Protein AF-A0AA35SJX5-F1 (afdb_monomer_lite)

pLDDT: mean 91.91, std 6.18, range [52.28, 98.06]

Radius of gyration: 14.81 Å; chains: 1; bounding box: 41×24×37 Å

InterPro domains:
  IPR029526 PiggyBac transposable element-derived protein [PF13843] (1-93)

Secondary structure (DSSP, 8-state):
--S-HHHHHHHHHHHHHHHHHHHHHS---TT-GGGHHHHS---HHHHHHHHHHHHHHHHS--SSSGGGG--STTS---HHHHHS-HHHHHHH-

Organism: Geodia barretti (NCBI:txid519541)

Foldseek 3Di:
DVDDPVNLVVLLVVLLVVLVVVVVPDDDDPPDLSCVCVVDRRDSLNVVLLVVLVVVCVVPPDPDSCLCVDCDPPSRHCPNCVSDNPSRSVNSD

Sequence (93 aa):
MLLTDDILDNIVTQTNLYAAQYISTHNLPPRSRVHGWSREPFTREELQKFIALIIIMGLVNLPTIEDHWVTTWPYSSEACSKVLSRDRFSLIM

Structure (mmCIF, N/CA/C/O backbone):
data_AF-A0AA35SJX5-F1
#
_entry.id   AF-A0AA35SJX5-F1
#
loop_
_atom_site.group_PDB
_atom_site.id
_atom_site.type_symbol
_atom_site.label_atom_id
_atom_site.label_alt_id
_atom_site.label_comp_id
_atom_site.label_asym_id
_atom_site.label_entity_id
_atom_site.label_seq_id
_atom_site.pdbx_PDB_ins_code
_atom_site.Cartn_x
_atom_site.Cartn_y
_atom_site.Cartn_z
_atom_site.occupancy
_atom_site.B_iso_or_equiv
_atom_site.auth_seq_id
_atom_site.auth_comp_id
_atom_site.auth_asym_id
_atom_site.auth_atom_id
_atom_site.pdbx_PDB_model_num
ATOM 1 N N . MET A 1 1 ? -13.717 -11.740 -16.969 1.00 52.28 1 MET A N 1
ATOM 2 C CA . MET A 1 1 ? -12.368 -11.297 -16.547 1.00 52.28 1 MET A CA 1
ATOM 3 C C . MET A 1 1 ? -12.251 -11.520 -15.043 1.00 52.28 1 MET A C 1
ATOM 5 O O . MET A 1 1 ? -13.274 -11.441 -14.382 1.00 52.28 1 MET A O 1
ATOM 9 N N . LEU A 1 2 ? -11.065 -11.849 -14.519 1.00 74.38 2 LEU A N 1
ATOM 10 C CA . LEU A 1 2 ? -10.886 -12.254 -13.113 1.00 74.38 2 LEU A CA 1
ATOM 11 C C . LEU A 1 2 ? -10.979 -11.077 -12.113 1.00 74.38 2 LEU A C 1
ATOM 13 O O . LEU A 1 2 ? -11.373 -11.279 -10.973 1.00 74.38 2 LEU A O 1
ATOM 17 N N . LEU A 1 3 ? -10.680 -9.851 -12.562 1.00 84.56 3 LEU A N 1
ATOM 18 C CA . LEU A 1 3 ? -10.852 -8.600 -11.810 1.00 84.56 3 LEU A CA 1
ATOM 19 C C . LEU A 1 3 ? -12.001 -7.797 -12.432 1.00 84.56 3 LEU A C 1
ATOM 21 O O . LEU A 1 3 ? -11.786 -7.050 -13.384 1.00 84.56 3 LEU A O 1
ATOM 25 N N . THR A 1 4 ? -13.225 -8.015 -11.954 1.00 93.75 4 THR A N 1
ATOM 26 C CA . THR A 1 4 ? -14.397 -7.226 -12.363 1.00 93.75 4 THR A CA 1
ATOM 27 C C . THR A 1 4 ? -14.488 -5.928 -11.568 1.00 93.75 4 THR A C 1
ATOM 29 O O . THR A 1 4 ? -13.879 -5.799 -10.505 1.00 93.75 4 THR A O 1
ATOM 32 N N . ASP A 1 5 ? -15.281 -4.979 -12.065 1.00 93.81 5 ASP A N 1
ATOM 33 C CA . ASP A 1 5 ? -15.503 -3.697 -11.396 1.00 93.81 5 ASP A CA 1
ATOM 34 C C . ASP A 1 5 ? -16.040 -3.879 -9.974 1.00 93.81 5 ASP A C 1
ATOM 36 O O . ASP A 1 5 ? -15.470 -3.324 -9.039 1.00 93.81 5 ASP A O 1
ATOM 40 N N . ASP A 1 6 ? -17.021 -4.768 -9.798 1.00 95.19 6 ASP A N 1
ATOM 41 C CA . ASP A 1 6 ? -17.592 -5.092 -8.487 1.00 95.19 6 ASP A CA 1
ATOM 42 C C . ASP A 1 6 ? -16.548 -5.634 -7.500 1.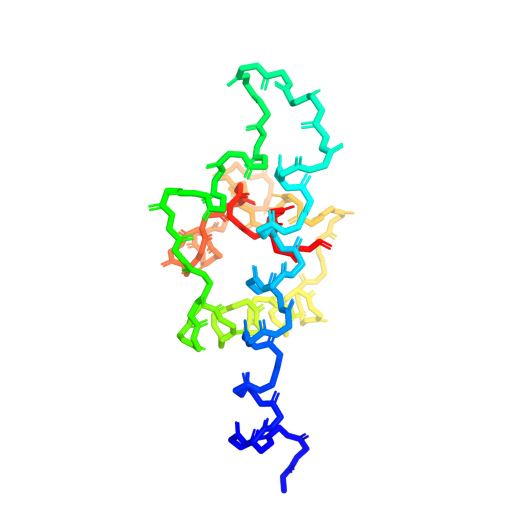00 95.19 6 ASP A C 1
ATOM 44 O O . ASP A 1 6 ? -16.576 -5.313 -6.313 1.00 95.19 6 ASP A O 1
ATOM 48 N N . ILE A 1 7 ? -15.603 -6.457 -7.975 1.00 95.38 7 ILE A N 1
ATOM 49 C CA . ILE A 1 7 ? -14.532 -6.995 -7.127 1.00 95.38 7 ILE A CA 1
ATOM 50 C C . ILE A 1 7 ? -13.586 -5.868 -6.711 1.00 95.38 7 ILE A C 1
ATOM 52 O O . ILE A 1 7 ? -13.226 -5.779 -5.539 1.00 95.38 7 ILE A O 1
ATOM 56 N N . LEU A 1 8 ? -13.196 -5.002 -7.649 1.00 95.56 8 LEU A N 1
ATOM 57 C CA . LEU A 1 8 ? -12.307 -3.874 -7.365 1.00 95.56 8 LEU A CA 1
ATOM 58 C C . LEU A 1 8 ? -12.948 -2.897 -6.375 1.00 95.56 8 LEU A C 1
ATOM 60 O O . LEU A 1 8 ? -12.298 -2.489 -5.414 1.00 95.56 8 LEU A O 1
ATOM 64 N N . ASP A 1 9 ? -14.226 -2.577 -6.565 1.00 96.38 9 ASP A N 1
ATOM 65 C CA . ASP A 1 9 ? -14.959 -1.671 -5.684 1.00 96.38 9 ASP A CA 1
ATOM 66 C C . ASP A 1 9 ? -15.151 -2.284 -4.289 1.00 96.38 9 ASP A C 1
ATOM 68 O O . ASP A 1 9 ? -15.017 -1.589 -3.277 1.00 96.38 9 ASP A O 1
ATOM 72 N N . ASN A 1 10 ? -15.372 -3.600 -4.203 1.00 97.31 10 ASN A N 1
ATOM 73 C CA . ASN A 1 10 ? -15.450 -4.297 -2.923 1.00 97.31 10 ASN A CA 1
ATOM 74 C C . ASN A 1 10 ? -14.099 -4.295 -2.190 1.00 97.31 10 ASN A C 1
ATOM 76 O O . ASN A 1 10 ? -14.060 -3.977 -1.005 1.00 97.31 10 ASN A O 1
ATOM 80 N N . ILE A 1 11 ? -12.984 -4.562 -2.883 1.00 96.88 11 ILE A N 1
ATOM 81 C CA . ILE A 1 11 ? -11.639 -4.479 -2.284 1.00 96.88 11 ILE A CA 1
ATOM 82 C C . ILE A 1 11 ? -11.407 -3.078 -1.714 1.00 96.88 11 ILE A C 1
ATOM 84 O O . ILE A 1 11 ? -11.069 -2.942 -0.541 1.00 96.88 11 ILE A O 1
ATOM 88 N N . VAL A 1 12 ? -11.661 -2.032 -2.506 1.00 97.62 12 VAL A N 1
ATOM 89 C CA . VAL A 1 12 ? -11.512 -0.641 -2.053 1.00 97.62 12 VAL A CA 1
ATOM 90 C C . VAL A 1 12 ? -12.372 -0.360 -0.819 1.00 97.62 12 VAL A C 1
ATOM 92 O O . VAL A 1 12 ? -11.894 0.228 0.154 1.00 97.62 12 VAL A O 1
ATOM 95 N N . THR A 1 13 ? -13.630 -0.799 -0.834 1.00 98.06 13 THR A N 1
ATOM 96 C CA . THR A 1 13 ? -14.566 -0.598 0.278 1.00 98.06 13 THR A CA 1
ATOM 97 C C . THR A 1 13 ? -14.082 -1.283 1.555 1.00 98.06 13 THR A C 1
ATOM 99 O O . THR A 1 13 ? -14.012 -0.645 2.606 1.00 98.06 13 THR A O 1
ATOM 102 N N . GLN A 1 14 ? -13.706 -2.563 1.477 1.00 97.75 14 GLN A N 1
ATOM 103 C CA . GLN A 1 14 ? -13.286 -3.334 2.649 1.00 97.75 14 GLN A CA 1
ATOM 104 C C . GLN A 1 14 ? -11.941 -2.858 3.204 1.00 97.75 14 GLN A C 1
ATOM 106 O O . GLN A 1 14 ? -11.793 -2.765 4.421 1.00 97.75 14 GLN A O 1
ATOM 111 N N . THR A 1 15 ? -10.981 -2.491 2.350 1.00 97.12 15 THR A N 1
ATOM 112 C CA . THR A 1 15 ? -9.683 -1.964 2.798 1.00 97.12 15 THR A CA 1
ATOM 113 C C . THR A 1 15 ? -9.847 -0.647 3.555 1.00 97.12 15 THR A C 1
ATOM 115 O O . THR A 1 15 ? -9.281 -0.489 4.636 1.00 97.12 15 THR A O 1
ATOM 118 N N . ASN A 1 16 ? -10.669 0.281 3.050 1.00 96.81 16 ASN A N 1
ATOM 119 C CA . ASN A 1 16 ? -10.948 1.534 3.758 1.00 96.81 16 ASN A CA 1
ATOM 120 C C . ASN A 1 16 ? -11.696 1.298 5.080 1.00 96.81 16 ASN A C 1
ATOM 122 O O . ASN A 1 16 ? -11.372 1.926 6.090 1.00 96.81 16 ASN A O 1
ATOM 126 N N . LEU A 1 17 ? -12.672 0.382 5.094 1.00 97.12 17 LEU A N 1
ATOM 127 C CA . LEU A 1 17 ? -13.395 0.011 6.312 1.00 97.12 17 LEU A CA 1
ATOM 128 C C . LEU A 1 17 ? -12.441 -0.540 7.377 1.00 97.12 17 LEU A C 1
ATOM 130 O O . LEU A 1 17 ? -12.464 -0.083 8.520 1.00 97.12 17 LEU A O 1
ATOM 134 N N . TYR A 1 18 ? -11.575 -1.477 6.989 1.00 95.94 18 TYR A N 1
ATOM 135 C CA . TYR A 1 18 ? -10.565 -2.045 7.872 1.00 95.94 18 TYR A CA 1
ATOM 136 C C . TYR A 1 18 ? -9.613 -0.970 8.403 1.00 95.94 18 TYR A C 1
ATOM 138 O O . TYR A 1 18 ? -9.373 -0.908 9.606 1.00 95.94 18 TYR A O 1
ATOM 146 N N . ALA A 1 19 ? -9.114 -0.082 7.540 1.00 95.19 19 ALA A N 1
ATOM 147 C CA . ALA A 1 19 ? -8.223 1.001 7.944 1.00 95.19 19 ALA A CA 1
ATOM 148 C C . ALA A 1 19 ? -8.862 1.911 9.008 1.00 95.19 19 ALA A C 1
ATOM 150 O O . ALA A 1 19 ? -8.243 2.197 10.038 1.00 95.19 19 ALA A O 1
ATOM 151 N N . ALA A 1 20 ? -10.120 2.312 8.802 1.00 95.38 20 ALA A N 1
ATOM 152 C CA . ALA A 1 20 ? -10.866 3.128 9.757 1.00 95.38 20 ALA A CA 1
ATOM 153 C C . ALA A 1 20 ? -11.067 2.402 11.098 1.00 95.38 20 ALA A C 1
ATOM 155 O O . ALA A 1 20 ? -10.816 2.971 12.165 1.00 95.38 20 ALA A O 1
ATOM 156 N N . GLN A 1 21 ? -11.461 1.127 11.051 1.00 96.50 21 GLN A N 1
ATOM 157 C CA . GLN A 1 21 ? -11.631 0.296 12.243 1.00 96.50 21 GLN A CA 1
ATOM 158 C C . GLN A 1 21 ? -10.315 0.140 13.007 1.00 96.50 21 GLN A C 1
ATOM 160 O O . GLN A 1 21 ? -10.278 0.350 14.221 1.00 96.50 21 GLN A O 1
ATOM 165 N N . TYR A 1 22 ? -9.223 -0.162 12.308 1.00 95.19 22 TYR A N 1
ATOM 166 C CA . TYR A 1 22 ? -7.906 -0.358 12.899 1.00 95.19 22 TYR A CA 1
ATOM 167 C C . TYR A 1 22 ? -7.421 0.904 13.622 1.00 95.19 22 TYR A C 1
ATOM 169 O O . TYR A 1 22 ? -7.008 0.828 14.778 1.00 95.19 22 TYR A O 1
ATOM 177 N N . ILE A 1 23 ? -7.551 2.077 12.990 1.00 94.88 23 ILE A N 1
ATOM 178 C CA . ILE A 1 23 ? -7.204 3.365 13.610 1.00 94.88 23 ILE A CA 1
ATOM 179 C C . ILE A 1 23 ? -8.054 3.634 14.856 1.00 94.88 23 ILE A C 1
ATOM 181 O O . ILE A 1 23 ? -7.525 4.089 15.864 1.00 94.88 23 ILE A O 1
ATOM 185 N N . SER A 1 24 ? -9.358 3.348 14.806 1.00 94.88 24 SER A N 1
ATOM 186 C CA . SER A 1 24 ? -10.263 3.628 15.929 1.00 94.88 24 SER A CA 1
ATOM 187 C C . SER A 1 24 ? -10.053 2.719 17.146 1.00 94.88 24 SER A C 1
ATOM 189 O O . SER A 1 24 ? -10.389 3.100 18.264 1.00 94.88 24 SER A O 1
ATOM 191 N N . THR A 1 25 ? -9.503 1.520 16.938 1.00 96.25 25 THR A N 1
ATOM 192 C CA . THR A 1 25 ? -9.403 0.472 17.968 1.00 96.25 25 THR A CA 1
ATOM 193 C C . THR A 1 25 ? -8.013 0.342 18.584 1.00 96.25 25 THR A C 1
ATOM 195 O O . THR A 1 25 ? -7.872 -0.292 19.628 1.00 96.25 25 THR A O 1
ATOM 198 N N . HIS A 1 26 ? -6.986 0.946 17.981 1.00 94.62 26 HIS A N 1
ATOM 199 C CA . HIS A 1 26 ? -5.598 0.819 18.424 1.00 94.62 26 HIS A CA 1
ATOM 200 C C . HIS A 1 26 ? -5.030 2.154 18.909 1.00 94.62 26 HIS A C 1
ATOM 202 O O . HIS A 1 26 ? -5.195 3.193 18.273 1.00 94.62 26 HIS A O 1
ATOM 208 N N . ASN A 1 27 ? -4.270 2.123 20.008 1.00 94.56 27 ASN A N 1
ATOM 209 C CA . ASN A 1 27 ? -3.502 3.284 20.449 1.00 94.56 27 ASN A CA 1
ATOM 210 C C . ASN A 1 27 ? -2.188 3.372 19.657 1.00 94.56 27 ASN A C 1
ATOM 212 O O . ASN A 1 27 ? -1.199 2.712 19.981 1.00 94.56 27 ASN A O 1
ATOM 216 N N . LEU A 1 28 ? -2.198 4.145 18.573 1.00 94.19 28 LEU A N 1
ATOM 217 C CA . LEU A 1 28 ? -1.082 4.221 17.634 1.00 94.19 28 LEU A CA 1
ATOM 218 C C . LEU A 1 28 ? -0.025 5.238 18.092 1.00 94.19 28 LEU A C 1
ATOM 220 O O . LEU A 1 28 ? -0.371 6.371 18.431 1.00 94.19 28 LEU A O 1
ATOM 224 N N . PRO A 1 29 ? 1.278 4.907 18.016 1.00 94.69 29 PRO A N 1
ATOM 225 C CA . PRO A 1 29 ? 2.323 5.883 18.290 1.00 94.69 29 PRO A CA 1
ATOM 226 C C . PRO A 1 29 ? 2.267 7.044 17.276 1.00 94.69 29 PRO A C 1
ATOM 228 O O . PRO A 1 29 ? 1.872 6.835 16.123 1.00 94.69 29 PRO A O 1
ATOM 231 N N . PRO A 1 30 ? 2.727 8.259 17.637 1.00 90.62 30 PRO A N 1
ATOM 232 C CA . PRO A 1 30 ? 2.625 9.439 16.767 1.00 90.62 30 PRO A CA 1
ATOM 233 C C . PRO A 1 30 ? 3.286 9.277 15.390 1.00 90.62 30 PRO A C 1
ATOM 235 O O . PRO A 1 30 ? 2.842 9.859 14.406 1.00 90.62 30 PRO A O 1
ATOM 238 N N . ARG A 1 31 ? 4.346 8.463 15.304 1.00 91.25 31 ARG A N 1
ATOM 239 C CA . ARG A 1 31 ? 5.093 8.186 14.064 1.00 91.25 31 ARG A CA 1
ATOM 240 C C . ARG A 1 31 ? 4.663 6.893 13.364 1.00 91.25 31 ARG A C 1
ATOM 242 O O . ARG A 1 31 ? 5.384 6.399 12.503 1.00 91.25 31 ARG A O 1
ATOM 249 N N . SER A 1 32 ? 3.514 6.324 13.731 1.00 92.44 32 SER A N 1
ATOM 250 C CA . SER A 1 32 ? 2.990 5.140 13.052 1.00 92.44 32 SER A CA 1
ATOM 251 C C . SER A 1 32 ? 2.702 5.435 11.578 1.00 92.44 32 SER A C 1
ATOM 253 O O . SER A 1 32 ? 2.063 6.436 11.246 1.00 92.44 32 SER A O 1
ATOM 255 N N . ARG A 1 33 ? 3.119 4.527 10.688 1.00 90.44 33 ARG A N 1
ATOM 256 C CA . ARG A 1 33 ? 2.791 4.588 9.252 1.00 90.44 33 ARG A CA 1
ATOM 257 C C . ARG A 1 33 ? 1.289 4.465 8.997 1.00 90.44 33 ARG A C 1
ATOM 259 O O . ARG A 1 33 ? 0.803 5.020 8.021 1.00 90.44 33 ARG A O 1
ATOM 266 N N . VAL A 1 34 ? 0.561 3.831 9.919 1.00 93.12 34 VAL A N 1
ATOM 267 C CA . VAL A 1 34 ? -0.899 3.643 9.880 1.00 93.12 34 VAL A CA 1
ATOM 268 C C . VAL A 1 34 ? -1.648 4.972 9.757 1.00 93.12 34 VAL A C 1
ATOM 270 O O . VAL A 1 34 ? -2.678 5.034 9.095 1.00 93.12 34 VAL A O 1
ATOM 273 N N . HIS A 1 35 ? -1.090 6.067 10.289 1.00 92.44 35 HIS A N 1
ATOM 274 C CA . HIS A 1 35 ? -1.644 7.415 10.103 1.00 92.44 35 HIS A CA 1
ATOM 275 C C . HIS A 1 35 ? -1.708 7.851 8.631 1.00 92.44 35 HIS A C 1
ATOM 277 O O . HIS A 1 35 ? -2.390 8.817 8.308 1.00 92.44 35 HIS A O 1
ATOM 283 N N . GLY A 1 36 ? -1.014 7.158 7.723 1.00 92.88 36 GLY A N 1
ATOM 284 C CA . GLY A 1 36 ? -1.129 7.360 6.281 1.00 92.88 36 GLY A CA 1
ATOM 285 C C . GLY A 1 36 ? -2.527 7.070 5.731 1.00 92.88 36 GLY A C 1
ATOM 286 O O . GLY A 1 36 ? -2.920 7.722 4.769 1.00 92.88 36 GLY A O 1
ATOM 287 N N . TRP A 1 37 ? -3.308 6.191 6.369 1.00 93.56 37 TRP A N 1
ATOM 288 C CA . TRP A 1 37 ? -4.699 5.938 5.979 1.00 93.56 37 TRP A CA 1
ATOM 289 C C . TRP A 1 37 ? -5.596 7.166 6.174 1.00 93.56 37 TRP A C 1
ATOM 291 O O . TRP A 1 37 ? -6.520 7.378 5.398 1.00 93.56 37 TRP A O 1
ATOM 301 N N . SER A 1 38 ? -5.299 8.009 7.168 1.00 89.56 38 SER A N 1
ATOM 302 C CA . SER A 1 38 ? -6.045 9.249 7.419 1.00 89.56 38 SER A CA 1
ATOM 303 C C . SER A 1 38 ? -5.625 10.407 6.512 1.00 89.56 38 SER A C 1
ATOM 305 O O . SER A 1 38 ? -6.343 11.399 6.428 1.00 89.56 38 SER A O 1
ATOM 307 N N . ARG A 1 39 ? -4.446 10.327 5.877 1.00 90.00 39 ARG A N 1
ATOM 308 C CA . ARG A 1 39 ? -3.939 11.386 4.987 1.00 90.00 39 ARG A CA 1
ATOM 309 C C . ARG A 1 39 ? -4.519 11.264 3.586 1.00 90.00 39 ARG A C 1
ATOM 311 O O . ARG A 1 39 ? -4.870 12.276 2.991 1.00 90.00 39 ARG A O 1
ATOM 318 N N . GLU A 1 40 ? -4.610 10.038 3.080 1.00 88.50 40 GLU A N 1
ATOM 319 C CA . GLU A 1 40 ? -5.051 9.750 1.717 1.00 88.50 40 GLU A CA 1
ATOM 320 C C . GLU A 1 40 ? -5.955 8.505 1.708 1.00 88.50 40 GLU A C 1
ATOM 322 O O . GLU A 1 40 ? -5.521 7.441 2.178 1.00 88.50 40 GLU A O 1
ATOM 327 N N . PRO A 1 41 ? -7.192 8.605 1.179 1.00 89.75 41 PRO A N 1
ATOM 328 C CA . PRO A 1 41 ? -8.113 7.473 1.104 1.00 89.75 41 PRO A CA 1
ATOM 329 C C . PRO A 1 41 ? -7.596 6.431 0.114 1.00 89.75 41 PRO A C 1
ATOM 331 O O . PRO A 1 41 ? -6.979 6.796 -0.881 1.00 89.75 41 PRO A O 1
ATOM 334 N N . PHE A 1 42 ? -7.875 5.148 0.350 1.00 96.56 42 PHE A N 1
ATOM 335 C CA . PHE A 1 42 ? -7.553 4.113 -0.630 1.00 96.56 42 PHE A CA 1
ATOM 336 C C . PHE A 1 42 ? -8.531 4.196 -1.799 1.00 96.56 42 PHE A C 1
ATOM 338 O O . PHE A 1 42 ? -9.743 4.100 -1.599 1.00 96.56 42 PHE A O 1
ATOM 345 N N . THR A 1 43 ? -8.024 4.386 -3.013 1.00 97.00 43 THR A N 1
ATOM 346 C CA . THR A 1 43 ? -8.859 4.535 -4.213 1.00 97.00 43 THR A CA 1
ATOM 347 C C . THR A 1 43 ? -8.692 3.375 -5.183 1.00 97.00 43 THR A C 1
ATOM 349 O O . THR A 1 43 ? -7.751 2.586 -5.111 1.00 97.00 43 THR A O 1
ATOM 352 N N . ARG A 1 44 ? -9.596 3.302 -6.160 1.00 96.12 44 ARG A N 1
ATOM 353 C CA . ARG A 1 44 ? -9.503 2.333 -7.250 1.00 96.12 44 ARG A CA 1
ATOM 354 C C . ARG A 1 44 ? -8.253 2.519 -8.109 1.00 96.12 44 ARG A C 1
ATOM 356 O O . ARG A 1 44 ? -7.656 1.533 -8.534 1.00 96.12 44 ARG A O 1
ATOM 363 N N . GLU A 1 45 ? -7.837 3.764 -8.320 1.00 95.38 45 GLU A N 1
ATOM 364 C CA . GLU A 1 45 ? -6.589 4.080 -9.017 1.00 95.38 45 GLU A CA 1
ATOM 365 C C . GLU A 1 45 ? -5.378 3.554 -8.232 1.00 95.38 45 GLU A C 1
ATOM 367 O O . GLU A 1 45 ? -4.484 2.934 -8.805 1.00 95.38 45 GLU A O 1
ATOM 372 N N . GLU A 1 46 ? -5.361 3.736 -6.910 1.00 96.31 46 GLU A N 1
ATOM 373 C CA . GLU A 1 46 ? -4.301 3.183 -6.063 1.00 96.31 46 GLU A CA 1
ATOM 374 C C . GLU A 1 46 ? -4.293 1.657 -6.041 1.00 96.31 46 GLU A C 1
ATOM 376 O O . GLU A 1 46 ? -3.217 1.068 -6.116 1.00 96.31 46 GLU A O 1
ATOM 381 N N . LEU A 1 47 ? -5.459 1.008 -6.005 1.00 96.75 47 LEU A N 1
ATOM 382 C CA . LEU A 1 47 ? -5.551 -0.447 -6.120 1.00 96.75 47 LEU A CA 1
ATOM 383 C C . LEU A 1 47 ? -4.951 -0.936 -7.445 1.00 96.75 47 LEU A C 1
ATOM 385 O O . 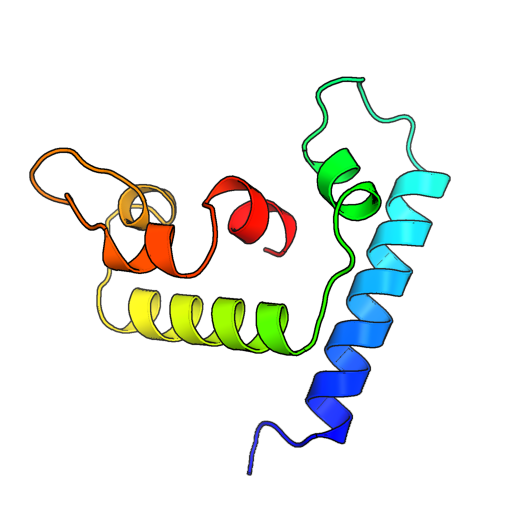LEU A 1 47 ? -4.188 -1.899 -7.462 1.00 96.75 47 LEU A O 1
ATOM 389 N N . GLN A 1 48 ? -5.243 -0.258 -8.557 1.00 95.19 48 GLN A N 1
ATOM 390 C CA . GLN A 1 48 ? -4.672 -0.597 -9.862 1.00 95.19 48 GLN A CA 1
ATOM 391 C C . GLN A 1 48 ? -3.153 -0.405 -9.891 1.00 95.19 48 GLN A C 1
ATOM 393 O O . GLN A 1 48 ? -2.439 -1.284 -10.373 1.00 95.19 48 GLN A O 1
ATOM 398 N N . LYS A 1 49 ? -2.647 0.702 -9.335 1.00 95.69 49 LYS A N 1
ATOM 399 C CA . LYS A 1 49 ? -1.205 0.954 -9.179 1.00 95.69 49 LYS A CA 1
ATOM 400 C C . LYS A 1 49 ? -0.538 -0.124 -8.325 1.00 95.69 49 LYS A C 1
ATOM 402 O O . LYS A 1 49 ? 0.499 -0.653 -8.713 1.00 95.69 49 LYS A O 1
ATOM 407 N N . PHE A 1 50 ? -1.150 -0.487 -7.202 1.00 95.88 50 PHE A N 1
ATOM 408 C CA . PHE A 1 50 ? -0.673 -1.547 -6.319 1.00 95.88 50 PHE A CA 1
ATOM 409 C C . PHE A 1 50 ? -0.602 -2.895 -7.048 1.00 95.88 50 PHE A C 1
ATOM 411 O O . PHE A 1 50 ? 0.450 -3.530 -7.050 1.00 95.88 50 PHE A O 1
ATOM 418 N N . ILE A 1 51 ? -1.667 -3.298 -7.750 1.00 95.38 51 ILE A N 1
ATOM 419 C CA . ILE A 1 51 ? -1.692 -4.535 -8.548 1.00 95.38 51 ILE A CA 1
ATOM 420 C C . ILE A 1 51 ? -0.617 -4.508 -9.642 1.00 95.38 51 ILE A C 1
ATOM 422 O O . ILE A 1 51 ? 0.085 -5.501 -9.832 1.00 95.38 51 ILE A O 1
ATOM 426 N N . ALA A 1 52 ? -0.450 -3.383 -10.342 1.00 94.44 52 ALA A N 1
ATOM 427 C CA . ALA A 1 52 ? 0.588 -3.236 -11.359 1.00 94.44 52 ALA A CA 1
ATOM 428 C C . ALA A 1 52 ? 1.992 -3.455 -10.772 1.00 94.44 52 ALA A C 1
ATOM 430 O O . ALA A 1 52 ? 2.805 -4.150 -11.379 1.00 94.44 52 ALA A O 1
ATOM 431 N N . LEU A 1 53 ? 2.260 -2.933 -9.572 1.00 95.06 53 LEU A N 1
ATOM 432 C CA . LEU A 1 53 ? 3.525 -3.159 -8.874 1.00 95.06 53 LEU A CA 1
ATOM 433 C C . LEU A 1 53 ? 3.713 -4.618 -8.452 1.00 95.06 53 LEU A C 1
ATOM 435 O O . LEU A 1 53 ? 4.796 -5.151 -8.662 1.00 95.06 53 LEU A O 1
ATOM 439 N N . ILE A 1 54 ? 2.674 -5.291 -7.948 1.00 94.50 54 ILE A N 1
ATOM 440 C CA . ILE A 1 54 ? 2.733 -6.729 -7.629 1.00 94.50 54 ILE A CA 1
ATOM 441 C C . ILE A 1 54 ? 3.082 -7.557 -8.875 1.00 94.50 54 ILE A C 1
ATOM 443 O O . ILE A 1 54 ? 3.917 -8.458 -8.808 1.00 94.50 54 ILE A O 1
ATOM 447 N N . ILE A 1 55 ? 2.496 -7.227 -10.030 1.00 93.69 55 ILE A N 1
ATOM 448 C CA . ILE A 1 55 ? 2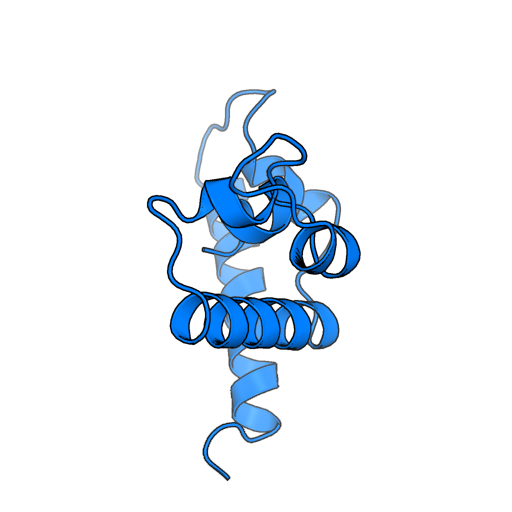.817 -7.890 -11.302 1.00 93.69 55 ILE A CA 1
ATOM 449 C C . ILE A 1 55 ? 4.278 -7.631 -11.691 1.00 93.69 55 ILE A C 1
ATOM 451 O O . ILE A 1 55 ? 4.990 -8.571 -12.036 1.00 93.69 55 ILE A O 1
ATOM 455 N N . ILE A 1 56 ? 4.748 -6.381 -11.606 1.00 91.94 56 ILE A N 1
ATOM 456 C CA . ILE A 1 56 ? 6.143 -6.022 -11.910 1.00 91.94 56 ILE A CA 1
ATOM 457 C C . ILE A 1 56 ? 7.117 -6.772 -10.996 1.00 91.94 56 ILE A C 1
ATOM 459 O O . ILE A 1 56 ? 8.123 -7.277 -11.486 1.00 91.94 56 ILE A O 1
ATOM 463 N N . MET A 1 57 ? 6.817 -6.889 -9.702 1.00 92.25 57 MET A N 1
ATOM 464 C CA . MET A 1 57 ? 7.639 -7.638 -8.745 1.00 92.25 57 MET A CA 1
ATOM 465 C C . MET A 1 57 ? 7.710 -9.124 -9.088 1.00 92.25 57 MET A C 1
ATOM 467 O O . MET A 1 57 ? 8.787 -9.706 -9.047 1.00 92.25 57 MET A O 1
ATOM 471 N N . GLY A 1 58 ? 6.592 -9.724 -9.506 1.00 92.38 58 GLY A N 1
ATOM 472 C CA . GLY A 1 58 ? 6.584 -11.112 -9.972 1.00 92.38 58 GLY A CA 1
ATOM 473 C C . GLY A 1 58 ? 7.403 -11.335 -11.251 1.00 92.38 58 GLY A C 1
ATOM 474 O O . GLY A 1 58 ? 7.939 -12.424 -11.454 1.00 92.38 58 GLY A O 1
ATOM 475 N N . LEU A 1 59 ? 7.518 -10.312 -12.108 1.00 92.62 59 LEU A N 1
ATOM 476 C CA . LEU A 1 59 ? 8.323 -10.352 -13.335 1.00 92.62 59 LEU A CA 1
ATOM 477 C C . LEU A 1 59 ? 9.811 -10.071 -13.077 1.00 92.62 59 LEU A C 1
ATOM 479 O O . LEU A 1 59 ? 10.671 -10.672 -13.721 1.00 92.62 59 LEU A O 1
ATOM 483 N N . VAL A 1 60 ? 10.119 -9.157 -12.157 1.00 90.50 60 VAL A N 1
ATOM 484 C CA . VAL A 1 60 ? 11.476 -8.709 -11.826 1.00 90.50 60 VAL A CA 1
ATOM 485 C C . VAL A 1 60 ? 11.745 -9.025 -10.362 1.00 90.50 60 VAL A C 1
ATOM 487 O O . VAL A 1 60 ? 11.575 -8.175 -9.501 1.00 90.50 60 VAL A O 1
ATOM 490 N N . ASN A 1 61 ? 12.175 -10.245 -10.059 1.00 89.69 61 ASN A N 1
ATOM 491 C CA . ASN A 1 61 ? 12.431 -10.623 -8.670 1.00 89.69 61 ASN A CA 1
ATOM 492 C C . ASN A 1 61 ? 13.728 -9.982 -8.154 1.00 89.69 61 ASN A C 1
ATOM 494 O O . ASN A 1 61 ? 14.819 -10.317 -8.620 1.00 89.69 61 ASN A O 1
ATOM 498 N N . LEU A 1 62 ? 13.600 -9.083 -7.179 1.00 90.94 62 LEU A N 1
ATOM 499 C CA . LEU A 1 62 ? 14.713 -8.541 -6.399 1.00 90.94 62 LEU A CA 1
ATOM 500 C C . LEU A 1 62 ? 14.829 -9.270 -5.047 1.00 90.94 62 LEU A C 1
ATOM 502 O O . LEU A 1 62 ? 13.879 -9.942 -4.640 1.00 90.94 62 LEU A O 1
ATOM 506 N N . PRO A 1 63 ? 15.977 -9.183 -4.343 1.00 91.94 63 PRO A N 1
ATOM 507 C CA . PRO A 1 63 ? 16.168 -9.893 -3.076 1.00 91.94 63 PRO A CA 1
ATOM 508 C C . PRO A 1 63 ? 15.127 -9.539 -2.010 1.00 91.94 63 PRO A C 1
ATOM 510 O O . PRO A 1 63 ? 14.730 -10.405 -1.230 1.00 91.94 63 PRO A O 1
ATOM 513 N N . THR A 1 64 ? 14.688 -8.280 -1.979 1.00 91.12 64 THR A N 1
ATOM 514 C CA . THR A 1 64 ? 13.640 -7.789 -1.081 1.00 91.12 64 THR A CA 1
ATOM 515 C C . THR A 1 64 ? 12.612 -6.943 -1.832 1.00 91.12 64 THR A C 1
ATOM 517 O O . THR A 1 64 ? 12.884 -6.403 -2.906 1.00 91.12 64 THR A O 1
ATOM 520 N N . ILE A 1 65 ? 11.416 -6.798 -1.255 1.00 91.06 65 ILE A N 1
ATOM 521 C CA . ILE A 1 65 ? 10.352 -5.954 -1.822 1.00 91.06 65 ILE A CA 1
ATOM 522 C C . ILE A 1 65 ? 10.800 -4.487 -1.836 1.00 91.06 65 ILE A C 1
ATOM 524 O O . ILE A 1 65 ? 10.495 -3.739 -2.763 1.00 91.06 65 ILE A O 1
ATOM 528 N N . GLU A 1 66 ? 11.558 -4.067 -0.828 1.00 90.44 66 GLU A N 1
ATOM 529 C CA . GLU A 1 66 ? 12.058 -2.707 -0.682 1.00 90.44 66 GLU A CA 1
ATOM 530 C C . GLU A 1 66 ? 13.091 -2.335 -1.750 1.00 90.44 66 GLU A C 1
ATOM 532 O O . GLU A 1 66 ? 13.145 -1.163 -2.139 1.00 90.44 66 GLU A O 1
ATOM 537 N N . ASP A 1 67 ? 13.853 -3.308 -2.265 1.00 91.88 67 ASP A N 1
ATOM 538 C CA . ASP A 1 67 ? 14.852 -3.090 -3.321 1.00 9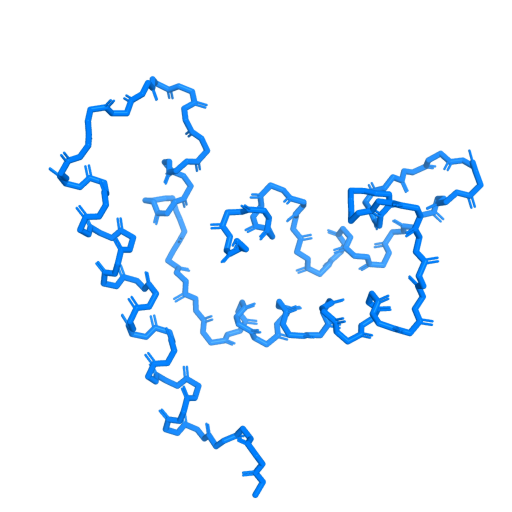1.88 67 ASP A CA 1
ATOM 539 C C . ASP A 1 67 ? 14.230 -2.508 -4.599 1.00 91.88 67 ASP A C 1
ATOM 541 O O . ASP A 1 67 ? 14.900 -1.806 -5.353 1.00 91.88 67 ASP A O 1
ATOM 545 N N . HIS A 1 68 ? 12.921 -2.690 -4.805 1.00 92.19 68 HIS A N 1
ATOM 546 C CA . HIS A 1 68 ? 12.183 -2.108 -5.928 1.00 92.19 68 HIS A CA 1
ATOM 547 C C . HIS A 1 68 ? 12.092 -0.575 -5.905 1.00 92.19 68 HIS A C 1
ATOM 549 O O . HIS A 1 68 ? 11.741 0.023 -6.924 1.00 92.19 68 HIS A O 1
ATOM 555 N N . TRP A 1 69 ? 12.393 0.062 -4.768 1.00 92.88 69 TRP A N 1
ATOM 556 C CA . TRP A 1 69 ? 12.405 1.521 -4.593 1.00 92.88 69 TRP A CA 1
ATOM 557 C C . TRP A 1 69 ? 13.803 2.098 -4.372 1.00 92.88 69 TRP A C 1
ATOM 559 O O . TRP A 1 69 ? 13.940 3.287 -4.070 1.00 92.88 69 TRP A O 1
ATOM 569 N N . VAL A 1 70 ? 14.844 1.278 -4.487 1.00 89.75 70 VAL A N 1
ATOM 570 C CA . VAL A 1 70 ? 16.221 1.708 -4.262 1.00 89.75 70 VAL A CA 1
ATOM 571 C C . VAL A 1 70 ? 16.759 2.426 -5.502 1.00 89.75 70 VAL A C 1
ATOM 573 O O . VAL A 1 70 ? 16.490 2.050 -6.640 1.00 89.75 70 VAL A O 1
ATOM 576 N N . THR A 1 71 ? 17.537 3.488 -5.287 1.00 85.56 71 THR A N 1
ATOM 577 C CA . THR A 1 71 ? 18.181 4.281 -6.351 1.00 85.56 71 THR A CA 1
ATOM 578 C C . THR A 1 71 ? 19.657 3.929 -6.553 1.00 85.56 71 THR A C 1
ATOM 580 O O . THR A 1 71 ? 20.304 4.470 -7.446 1.00 85.56 71 THR A O 1
ATOM 583 N N . THR A 1 72 ? 20.207 3.018 -5.748 1.00 85.75 72 THR A N 1
ATOM 584 C CA . THR A 1 72 ? 21.617 2.613 -5.789 1.00 85.75 72 THR A CA 1
ATOM 585 C C . THR A 1 72 ? 21.833 1.333 -6.593 1.00 85.75 72 THR A C 1
ATOM 587 O O . THR A 1 72 ? 21.012 0.418 -6.56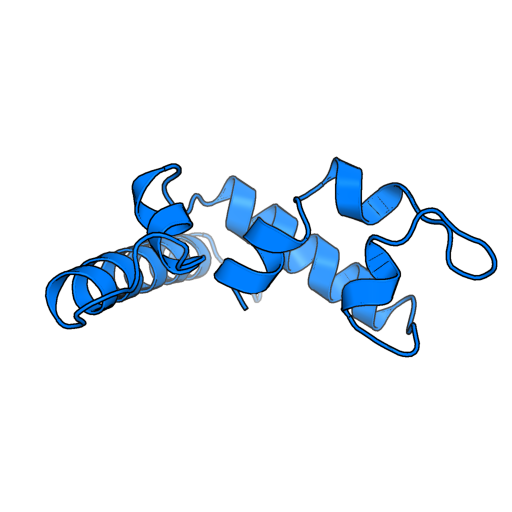7 1.00 85.75 72 THR A O 1
ATOM 590 N N . TRP A 1 73 ? 22.977 1.244 -7.277 1.00 85.75 73 TRP A N 1
ATOM 591 C CA . TRP A 1 73 ? 23.421 0.025 -7.959 1.00 85.75 73 TRP A CA 1
ATOM 592 C C . TRP A 1 73 ? 23.509 -1.160 -6.971 1.00 85.75 73 TRP A C 1
ATOM 594 O O . TRP A 1 73 ? 23.937 -0.945 -5.834 1.00 85.75 73 TRP A O 1
ATOM 604 N N . PRO A 1 74 ? 23.145 -2.398 -7.363 1.00 86.06 74 PRO A N 1
ATOM 605 C CA . PRO A 1 74 ? 22.737 -2.841 -8.704 1.00 86.06 74 PRO A CA 1
ATOM 606 C C . PRO A 1 74 ? 21.234 -2.724 -9.006 1.00 86.06 74 PRO A C 1
ATOM 608 O O . PRO A 1 74 ? 20.834 -2.974 -10.139 1.00 86.06 74 PRO A O 1
ATOM 611 N N . TYR A 1 75 ? 20.406 -2.335 -8.033 1.00 83.75 75 TYR A N 1
ATOM 612 C CA . TYR A 1 75 ? 18.939 -2.380 -8.137 1.00 83.75 75 TYR A CA 1
ATOM 613 C C . TYR A 1 75 ? 18.289 -1.020 -8.405 1.00 83.75 75 TYR A C 1
ATOM 615 O O . TYR A 1 75 ? 17.088 -0.865 -8.212 1.00 83.75 75 TYR A O 1
ATOM 623 N N . SER A 1 76 ? 19.069 -0.031 -8.855 1.00 79.75 76 SER A N 1
ATOM 624 C CA . SER A 1 76 ? 18.587 1.325 -9.113 1.00 79.75 76 SER A CA 1
ATOM 625 C C . SER A 1 76 ? 17.415 1.313 -10.099 1.00 79.75 76 SER A C 1
ATOM 627 O O . SER A 1 76 ? 17.618 1.116 -11.301 1.00 79.75 76 SER A O 1
ATOM 629 N N . SER A 1 77 ? 16.199 1.533 -9.600 1.00 78.00 77 SER A N 1
ATOM 630 C CA . SER A 1 77 ? 14.980 1.545 -10.404 1.00 78.00 77 SER A CA 1
ATOM 631 C C . SER A 1 77 ? 14.060 2.678 -9.971 1.00 78.00 77 SER A C 1
ATOM 633 O O . SER A 1 77 ? 13.616 2.757 -8.829 1.00 78.00 77 SER A O 1
ATOM 635 N N . GLU A 1 78 ? 13.731 3.559 -10.914 1.00 79.31 78 GLU A N 1
ATOM 636 C CA . GLU A 1 78 ? 12.734 4.611 -10.695 1.00 79.31 78 GLU A CA 1
ATOM 637 C C . GLU A 1 78 ? 11.312 4.164 -11.062 1.00 79.31 78 GLU A C 1
ATOM 639 O O . GLU A 1 78 ? 10.363 4.932 -10.909 1.00 79.31 78 GLU A O 1
ATOM 644 N N . ALA A 1 79 ? 11.142 2.951 -11.598 1.00 80.25 79 ALA A N 1
ATOM 645 C CA . ALA A 1 79 ? 9.856 2.516 -12.136 1.00 80.25 79 ALA A CA 1
ATOM 646 C C . ALA A 1 79 ? 8.785 2.448 -11.038 1.00 80.25 79 ALA A C 1
ATOM 648 O O . ALA A 1 79 ? 7.702 3.006 -11.199 1.00 80.25 79 ALA A O 1
ATOM 649 N N . CYS A 1 80 ? 9.100 1.825 -9.898 1.00 87.75 80 CYS A N 1
ATOM 650 C CA . CYS A 1 80 ? 8.128 1.635 -8.823 1.00 87.75 80 CYS A CA 1
ATOM 651 C C . CYS A 1 80 ? 7.849 2.936 -8.065 1.00 87.75 80 CYS A C 1
ATOM 653 O O . CYS A 1 80 ? 6.694 3.244 -7.776 1.00 87.75 80 CYS A O 1
ATOM 655 N N . SER A 1 81 ? 8.888 3.739 -7.806 1.00 88.94 81 SER A N 1
ATOM 656 C CA . SER A 1 81 ? 8.767 5.008 -7.078 1.00 88.94 81 SER A CA 1
ATOM 657 C C . SER A 1 81 ? 7.934 6.057 -7.816 1.00 88.94 81 SER A C 1
ATOM 659 O O . SER A 1 81 ? 7.291 6.877 -7.164 1.00 88.94 81 SER A O 1
ATOM 661 N N . LYS A 1 82 ? 7.883 6.003 -9.155 1.00 91.12 82 LYS A N 1
ATOM 662 C CA . LYS A 1 82 ? 7.011 6.852 -9.987 1.00 91.12 82 LYS A CA 1
ATOM 663 C C . LYS A 1 82 ? 5.535 6.450 -9.949 1.00 91.12 82 LYS A C 1
ATOM 665 O O . LYS A 1 82 ? 4.685 7.270 -10.280 1.00 91.12 82 LYS A O 1
ATOM 670 N N . VAL A 1 83 ? 5.228 5.206 -9.581 1.00 94.06 83 VAL A N 1
ATOM 671 C CA . VAL A 1 83 ? 3.858 4.671 -9.575 1.00 94.06 83 VAL A CA 1
ATOM 672 C C . VAL A 1 83 ? 3.220 4.822 -8.199 1.00 94.06 83 VAL A C 1
ATOM 674 O O . VAL A 1 83 ? 2.121 5.359 -8.087 1.00 94.06 83 VAL A O 1
ATOM 677 N N . LEU A 1 84 ? 3.907 4.366 -7.151 1.00 93.69 84 LEU A N 1
ATOM 678 C CA . LEU A 1 84 ? 3.445 4.453 -5.768 1.00 93.69 84 LEU A CA 1
ATOM 679 C C . LEU A 1 84 ? 4.659 4.566 -4.846 1.00 93.69 84 LEU A C 1
ATOM 681 O O . LEU A 1 84 ? 5.676 3.917 -5.081 1.00 93.69 84 LEU A O 1
ATOM 685 N N . SER A 1 85 ? 4.584 5.367 -3.783 1.00 93.50 85 SER A N 1
ATOM 686 C CA . SER A 1 85 ? 5.697 5.448 -2.831 1.00 93.50 85 SER A CA 1
ATOM 687 C C . SER A 1 85 ? 5.854 4.130 -2.061 1.00 93.50 85 SER A C 1
ATOM 689 O O . SER A 1 85 ? 4.870 3.439 -1.794 1.00 93.50 85 SER A O 1
ATOM 691 N N . ARG A 1 86 ? 7.087 3.795 -1.655 1.00 93.25 86 ARG A N 1
ATOM 692 C CA . ARG A 1 86 ? 7.371 2.586 -0.861 1.00 93.25 86 ARG A CA 1
ATOM 693 C C . ARG A 1 86 ? 6.532 2.538 0.413 1.00 93.25 86 ARG A C 1
ATOM 695 O O . ARG A 1 86 ? 5.985 1.499 0.765 1.00 93.25 86 ARG A O 1
ATOM 702 N N . ASP A 1 87 ? 6.427 3.671 1.102 1.00 92.94 87 ASP A N 1
ATOM 703 C CA . ASP A 1 87 ? 5.707 3.752 2.370 1.00 92.94 87 ASP A CA 1
ATOM 704 C C . ASP A 1 87 ? 4.195 3.587 2.171 1.00 92.94 87 ASP A C 1
ATOM 706 O O . ASP A 1 87 ? 3.549 2.972 3.016 1.00 92.94 87 ASP A O 1
ATOM 710 N N . ARG A 1 88 ? 3.634 4.066 1.049 1.00 94.81 88 ARG A N 1
ATOM 711 C CA . ARG A 1 88 ? 2.224 3.837 0.704 1.00 94.81 88 ARG A CA 1
ATOM 712 C C . ARG A 1 88 ? 1.977 2.394 0.273 1.00 94.81 88 ARG A C 1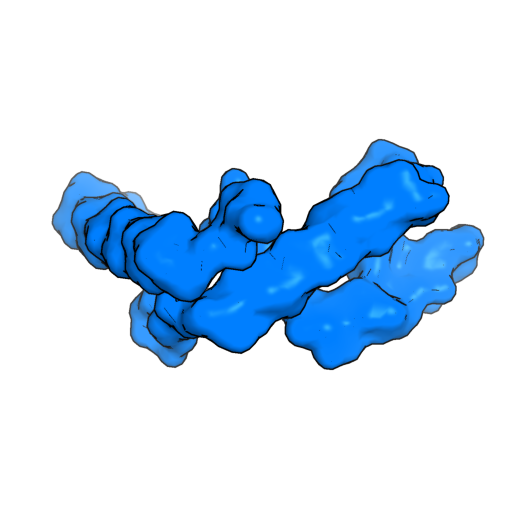
ATOM 714 O O . ARG A 1 88 ? 1.016 1.793 0.732 1.00 94.81 88 ARG A O 1
ATOM 721 N N . PHE A 1 89 ? 2.869 1.811 -0.525 1.00 95.00 89 PHE A N 1
ATOM 722 C CA . PHE A 1 89 ? 2.805 0.394 -0.884 1.00 95.00 89 PHE A CA 1
ATOM 723 C C . PHE A 1 89 ? 2.846 -0.506 0.361 1.00 95.00 89 PHE A C 1
ATOM 725 O O . PHE A 1 89 ? 1.971 -1.344 0.543 1.00 95.00 89 PHE A O 1
ATOM 732 N N . SER A 1 90 ? 3.805 -0.271 1.263 1.00 93.38 90 SER A N 1
ATOM 733 C CA . SER A 1 90 ? 3.937 -1.007 2.527 1.00 93.38 90 SER A CA 1
ATOM 734 C C . SER A 1 90 ? 2.793 -0.747 3.510 1.00 93.38 90 SER A C 1
ATOM 736 O O . SER A 1 90 ? 2.673 -1.482 4.483 1.00 93.38 90 SER A O 1
ATOM 738 N N . LEU A 1 91 ? 2.017 0.322 3.328 1.00 94.56 91 LEU A N 1
ATOM 739 C CA . LEU A 1 91 ? 0.817 0.566 4.121 1.00 94.56 91 LEU A CA 1
ATOM 740 C C . LEU A 1 91 ? -0.360 -0.290 3.633 1.00 94.56 91 LEU A C 1
ATOM 742 O O . LEU A 1 91 ? -1.198 -0.660 4.448 1.00 94.56 91 LEU A O 1
ATOM 746 N N . ILE A 1 92 ? -0.423 -0.564 2.326 1.00 94.38 92 ILE A N 1
ATOM 747 C CA . ILE A 1 92 ? -1.486 -1.347 1.678 1.00 94.38 92 ILE A CA 1
ATOM 748 C C . ILE A 1 92 ? -1.240 -2.860 1.801 1.00 94.38 92 ILE A C 1
ATOM 750 O O . ILE A 1 92 ? -2.209 -3.611 1.900 1.00 94.38 92 ILE A O 1
ATOM 754 N N . MET A 1 93 ? 0.027 -3.290 1.766 1.00 90.00 93 MET A N 1
ATOM 755 C CA . MET A 1 93 ? 0.465 -4.685 1.945 1.00 90.00 93 MET A CA 1
ATOM 756 C C . MET A 1 93 ? 0.350 -5.147 3.399 1.00 90.00 93 MET A C 1
ATOM 758 O O . MET A 1 93 ? -0.115 -6.291 3.593 1.00 90.00 93 MET A O 1
#